Protein AF-A0A349BWW3-F1 (afdb_monomer_lite)

Secondary structure (DSSP, 8-state):
--PPP--SSSTTS-S-------TTTTTTTSPPP--SSSPPPPHHHHHHHT-TTGGGTT-HHHHHHHH--PPPP----HHHHHHHHHHHHHHHHTGGG------

Sequence (103 aa):
MSLIPERKRKERAMFNQSNQKSPYEDIIHLPHPTSQKHPRMERAARAAQFMPFRALTGYEDAVAETARLTDRRIELEEEEKEVLDRKLRYLEARIGEHPNIRI

Foldseek 3Di:
DDDDDDPPDPPPPPDDPPVPDDPCVVPPPDDDDADPVDGDDDPVVVVVVVVPPVVCVVVVVVVVVVVDPDDPDPDDDPVRVVVVVVVVVVCVVCVVVVPDDDD

Radius of gyration: 34.34 Å; chains: 1; bounding box: 65×46×83 Å

pLDDT: mean 74.66, std 15.8, range [35.81, 94.62]

Structure (mmCIF, N/CA/C/O backbone):
data_AF-A0A349BWW3-F1
#
_entry.id   AF-A0A349BWW3-F1
#
loop_
_atom_site.group_PDB
_atom_site.id
_atom_site.type_symbol
_atom_site.label_atom_id
_atom_site.label_alt_id
_atom_site.label_comp_id
_atom_site.label_asym_id
_atom_site.label_entity_id
_atom_site.label_seq_id
_atom_site.pdbx_PDB_ins_code
_atom_site.Cartn_x
_atom_site.Cartn_y
_atom_site.Cartn_z
_atom_site.occupancy
_atom_site.B_iso_or_equiv
_atom_site.auth_seq_id
_atom_site.auth_comp_id
_atom_site.auth_asym_id
_atom_site.auth_atom_id
_atom_site.pdbx_PDB_model_num
ATOM 1 N N . MET A 1 1 ? -36.375 25.876 -51.619 1.00 44.75 1 MET A N 1
ATOM 2 C CA . MET A 1 1 ? -35.167 25.022 -51.667 1.00 44.75 1 MET A CA 1
ATOM 3 C C . MET A 1 1 ? -34.006 25.794 -51.058 1.00 44.75 1 MET A C 1
ATOM 5 O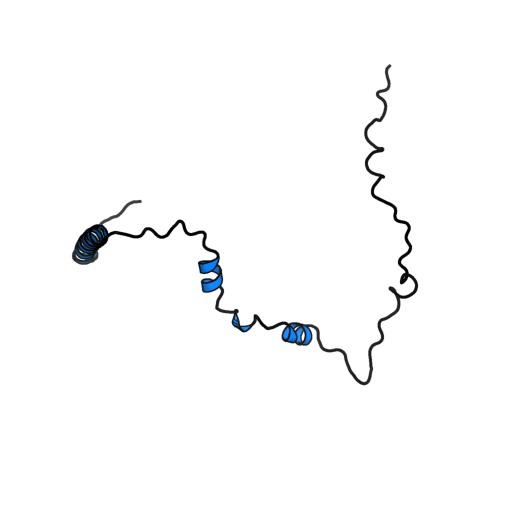 O . MET A 1 1 ? -33.405 26.608 -51.741 1.00 44.75 1 MET A O 1
ATOM 9 N N . SER A 1 2 ? -33.738 25.607 -49.767 1.00 35.81 2 SER A N 1
ATOM 10 C CA . SER A 1 2 ? -32.620 26.250 -49.066 1.00 35.81 2 SER A CA 1
ATOM 11 C C . SER A 1 2 ? -31.662 25.173 -48.564 1.00 35.81 2 SER A C 1
ATOM 13 O O . SER A 1 2 ? -31.994 24.421 -47.649 1.00 35.81 2 SER A O 1
ATOM 15 N N . LEU A 1 3 ? -30.493 25.091 -49.203 1.00 44.62 3 LEU A N 1
ATOM 16 C CA . LEU A 1 3 ? -29.355 24.285 -48.768 1.00 44.62 3 LEU A CA 1
ATOM 17 C C . LEU A 1 3 ? -28.875 24.780 -47.396 1.00 44.62 3 LEU A C 1
ATOM 19 O O . LEU A 1 3 ? -28.475 25.933 -47.249 1.00 44.62 3 LEU A O 1
ATOM 23 N N . ILE A 1 4 ? -28.886 23.900 -46.399 1.00 48.03 4 ILE A N 1
ATOM 24 C CA . ILE A 1 4 ? -28.194 24.114 -45.125 1.00 48.03 4 ILE A CA 1
ATOM 25 C C . ILE A 1 4 ? -26.686 23.916 -45.391 1.00 48.03 4 ILE A C 1
ATOM 27 O O . ILE A 1 4 ? -26.323 22.858 -45.906 1.00 48.03 4 ILE A O 1
ATOM 31 N N . PRO A 1 5 ? -25.784 24.871 -45.076 1.00 47.22 5 PRO A N 1
ATOM 32 C CA . PRO A 1 5 ? -24.357 24.699 -45.336 1.00 47.22 5 PRO A CA 1
ATOM 33 C C . PRO A 1 5 ? -23.699 23.796 -44.283 1.00 47.22 5 PRO A C 1
ATOM 35 O O . PRO A 1 5 ? -23.912 23.970 -43.081 1.00 47.22 5 PRO A O 1
ATOM 38 N N . GLU A 1 6 ? -22.844 22.878 -44.741 1.00 54.81 6 GLU A N 1
ATOM 39 C CA . GLU A 1 6 ? -22.018 21.959 -43.946 1.00 54.81 6 GLU A CA 1
ATOM 40 C C . GLU A 1 6 ? -21.060 22.671 -42.968 1.00 54.81 6 GLU A C 1
ATOM 42 O O . GLU A 1 6 ? -19.854 22.788 -43.194 1.00 54.81 6 GLU A O 1
ATOM 47 N N . ARG A 1 7 ? -21.568 23.146 -41.830 1.00 54.78 7 ARG A N 1
ATOM 48 C CA . ARG A 1 7 ? -20.747 23.816 -40.807 1.00 54.78 7 ARG A CA 1
ATOM 49 C C . ARG A 1 7 ? -20.089 22.890 -39.778 1.00 54.78 7 ARG A C 1
ATOM 51 O O . ARG A 1 7 ? -19.540 23.395 -38.811 1.00 54.78 7 ARG A O 1
ATOM 58 N N . LYS A 1 8 ? -20.086 21.562 -39.941 1.00 51.09 8 LYS A N 1
ATOM 59 C CA . LYS A 1 8 ? -19.527 20.659 -38.905 1.00 51.09 8 LYS A CA 1
ATOM 60 C C . LYS A 1 8 ? -18.675 19.503 -39.426 1.00 51.09 8 LYS A C 1
ATOM 62 O O . LYS A 1 8 ? -18.818 18.370 -38.978 1.00 51.09 8 LYS A O 1
ATOM 67 N N . ARG A 1 9 ? -17.741 19.775 -40.341 1.00 45.81 9 ARG A N 1
ATOM 68 C CA . ARG A 1 9 ? -16.694 18.787 -40.678 1.00 45.81 9 ARG A CA 1
ATOM 69 C C . ARG A 1 9 ? -15.263 19.316 -40.734 1.00 45.81 9 ARG A C 1
ATOM 71 O O . ARG A 1 9 ? -14.344 18.514 -40.841 1.00 45.81 9 ARG A O 1
ATOM 78 N N . LYS A 1 10 ? -15.051 20.631 -40.600 1.00 45.97 10 LYS A N 1
ATOM 79 C CA . LYS A 1 10 ? -13.710 21.239 -40.686 1.00 45.97 10 LYS A CA 1
ATOM 80 C C . LYS A 1 10 ? -12.955 21.388 -39.356 1.00 45.97 10 LYS A C 1
ATOM 82 O O . LYS A 1 10 ? -11.795 21.766 -39.389 1.00 45.97 10 LYS A O 1
ATOM 87 N N . GLU A 1 11 ? -13.536 21.037 -38.209 1.00 46.62 11 GLU A N 1
ATOM 88 C CA . GLU A 1 11 ? -12.883 21.265 -36.901 1.00 46.62 11 GLU A CA 1
ATOM 89 C C . GLU A 1 11 ? -12.055 20.088 -36.353 1.00 46.62 11 GLU A C 1
ATOM 91 O O . GLU A 1 11 ? -11.422 20.224 -35.314 1.00 46.62 11 GLU A O 1
ATOM 96 N N . ARG A 1 12 ? -11.981 18.940 -37.042 1.00 47.75 12 ARG A N 1
ATOM 97 C CA . ARG A 1 12 ? -11.177 17.785 -36.577 1.00 47.75 12 ARG A CA 1
ATOM 98 C C . ARG A 1 12 ? -9.803 17.626 -37.238 1.00 47.75 12 ARG A C 1
ATOM 100 O O . ARG A 1 12 ? -9.120 16.650 -36.960 1.00 47.75 12 ARG A O 1
ATOM 107 N N . ALA A 1 13 ? -9.382 18.573 -38.074 1.00 48.97 13 ALA A N 1
ATOM 108 C CA . ALA A 1 13 ? -8.107 18.508 -38.800 1.00 48.97 13 ALA A CA 1
ATOM 109 C C . ALA A 1 13 ? -7.110 19.602 -38.377 1.00 48.97 13 ALA A C 1
ATOM 111 O O . ALA A 1 13 ? -6.341 20.094 -39.193 1.00 48.97 13 ALA A O 1
ATOM 112 N N . MET A 1 14 ? -7.133 20.001 -37.106 1.00 45.62 14 MET A N 1
ATOM 113 C CA . MET A 1 14 ? -6.186 20.960 -36.524 1.00 45.62 14 MET A CA 1
ATOM 114 C C . MET A 1 14 ? -5.628 20.396 -35.209 1.00 45.62 14 MET A C 1
ATOM 116 O O . MET A 1 14 ? -5.741 21.012 -34.157 1.00 45.62 14 MET A O 1
ATOM 120 N N . PHE A 1 15 ? -5.063 19.187 -35.245 1.00 48.09 15 PHE A N 1
ATOM 121 C CA . PHE A 1 15 ? -4.178 18.716 -34.178 1.00 48.09 15 PHE A CA 1
ATOM 122 C C . PHE A 1 15 ? -2.769 18.614 -34.760 1.00 48.09 15 PHE A C 1
ATOM 124 O O . PHE A 1 15 ? -2.419 17.631 -35.403 1.00 48.09 15 PHE A O 1
ATOM 131 N N . ASN A 1 16 ? -2.046 19.728 -34.630 1.00 50.12 16 ASN A N 1
ATOM 132 C CA . ASN A 1 16 ? -0.606 19.915 -34.789 1.00 50.12 16 ASN A CA 1
ATOM 133 C C . ASN A 1 16 ? 0.132 18.883 -35.653 1.00 50.12 16 ASN A C 1
ATOM 135 O O . ASN A 1 16 ? 0.693 17.908 -35.159 1.00 50.12 16 ASN A O 1
ATOM 139 N N . GLN A 1 17 ? 0.254 19.189 -36.944 1.00 55.03 17 GLN A N 1
ATOM 140 C CA . GLN A 1 17 ? 1.379 18.703 -37.736 1.00 55.03 17 GLN A CA 1
ATOM 141 C C . GLN A 1 17 ? 2.638 19.461 -37.308 1.00 55.03 17 GLN A C 1
ATOM 143 O O . GLN A 1 17 ? 3.070 20.406 -37.965 1.00 55.03 17 GLN A O 1
ATOM 148 N N . SER A 1 18 ? 3.276 19.026 -36.222 1.00 57.56 18 SER A N 1
ATOM 149 C CA . SER A 1 18 ? 4.728 19.142 -36.172 1.00 57.56 18 SER A CA 1
ATOM 150 C C . SER A 1 18 ? 5.264 18.100 -37.149 1.00 57.56 18 SER A C 1
ATOM 152 O O . SER A 1 18 ? 5.530 16.961 -36.775 1.00 57.56 18 SER A O 1
ATOM 154 N N . ASN A 1 19 ? 5.411 18.487 -38.417 1.00 61.00 19 ASN A N 1
ATOM 155 C CA . ASN A 1 19 ? 6.197 17.746 -39.405 1.00 61.00 19 ASN A CA 1
ATOM 156 C C . ASN A 1 19 ? 7.702 17.851 -39.066 1.00 61.00 19 ASN A C 1
ATOM 158 O O . ASN A 1 19 ? 8.538 18.158 -39.910 1.00 61.00 19 ASN A O 1
ATOM 162 N N . GLN A 1 20 ? 8.038 17.697 -37.784 1.00 67.69 20 GLN A N 1
ATOM 163 C CA . GLN A 1 20 ? 9.396 17.555 -37.307 1.00 67.69 20 GLN A CA 1
ATOM 164 C C . GLN A 1 20 ? 9.716 16.080 -37.440 1.00 67.69 20 GLN A C 1
ATOM 166 O O . GLN A 1 20 ? 9.366 15.264 -36.589 1.00 67.69 20 GLN A O 1
ATOM 171 N N . LYS A 1 21 ?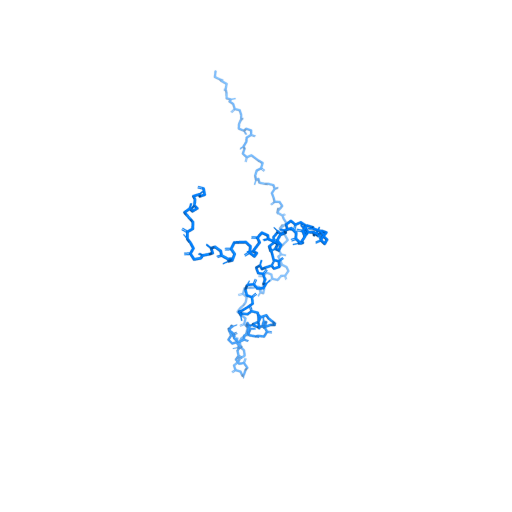 10.335 15.758 -38.574 1.00 74.62 21 LYS A N 1
ATOM 172 C CA . LYS A 1 21 ? 10.975 14.472 -38.797 1.00 74.62 21 LYS A CA 1
ATOM 173 C C . LYS A 1 21 ? 11.853 14.180 -37.584 1.00 74.62 21 LYS A C 1
ATOM 175 O O . LYS A 1 21 ? 12.650 15.037 -37.189 1.00 74.62 21 LYS A O 1
ATOM 180 N N . SER A 1 22 ? 11.649 13.028 -36.952 1.00 82.12 22 SER A N 1
ATOM 181 C CA . SER A 1 22 ? 12.439 12.671 -35.777 1.00 82.12 22 SER A CA 1
ATOM 182 C C . SER A 1 22 ? 13.912 12.656 -36.195 1.00 82.12 22 SER A C 1
ATOM 184 O O . SER A 1 22 ? 14.222 12.073 -37.237 1.00 82.12 22 SER A O 1
ATOM 186 N N . PRO A 1 23 ? 14.841 13.251 -35.427 1.00 89.19 23 PRO A N 1
ATOM 187 C CA . PRO A 1 23 ? 16.265 13.256 -35.776 1.00 89.19 23 PRO A CA 1
ATOM 188 C C . PRO A 1 23 ? 16.889 11.850 -35.834 1.00 89.19 23 PRO A C 1
ATOM 190 O O . PRO A 1 23 ? 18.060 11.725 -36.164 1.00 89.19 23 PRO A O 1
ATOM 193 N N . TYR A 1 24 ? 16.118 10.808 -35.513 1.00 89.81 24 TYR A N 1
ATOM 194 C CA . TYR A 1 24 ? 16.536 9.410 -35.499 1.00 89.81 24 TYR A CA 1
ATOM 195 C C . TYR A 1 24 ? 15.813 8.543 -36.543 1.00 89.81 24 TYR A C 1
ATOM 197 O O . TYR A 1 24 ? 15.903 7.318 -36.482 1.00 89.81 24 TYR A O 1
ATOM 205 N N . GLU A 1 25 ? 15.033 9.130 -37.456 1.00 89.31 25 GLU A N 1
ATOM 206 C CA . GLU A 1 25 ? 14.164 8.382 -38.383 1.00 89.31 25 GLU A CA 1
ATOM 207 C C . GLU A 1 25 ? 14.924 7.418 -39.312 1.00 89.31 25 GLU A C 1
ATOM 209 O O . GLU A 1 25 ? 14.390 6.400 -39.747 1.00 89.31 25 GLU A O 1
ATOM 214 N N . ASP A 1 26 ? 16.196 7.706 -39.560 1.00 89.19 26 ASP A N 1
ATOM 215 C CA . ASP A 1 26 ? 17.148 6.878 -40.296 1.00 89.19 26 ASP A CA 1
ATOM 216 C C . ASP A 1 26 ? 17.672 5.667 -39.501 1.00 89.19 26 ASP A C 1
ATOM 218 O O . ASP A 1 26 ? 18.101 4.682 -40.105 1.00 89.19 26 ASP A O 1
ATOM 222 N N . ILE A 1 27 ? 17.608 5.699 -38.164 1.00 89.12 27 ILE A N 1
ATOM 223 C CA . ILE A 1 27 ? 18.159 4.648 -37.293 1.00 89.12 27 ILE A CA 1
ATOM 224 C C . ILE A 1 27 ? 17.118 3.890 -36.460 1.00 89.12 27 ILE A C 1
ATOM 226 O O . ILE A 1 27 ? 17.400 2.773 -36.023 1.00 89.12 27 ILE A O 1
ATOM 230 N N . ILE A 1 28 ? 15.909 4.428 -36.250 1.00 90.75 28 ILE A N 1
ATOM 231 C CA . ILE A 1 28 ? 14.893 3.803 -35.375 1.00 90.75 28 ILE A CA 1
ATOM 232 C C . ILE A 1 28 ? 14.423 2.421 -35.857 1.00 90.75 28 ILE A C 1
ATOM 234 O O . ILE A 1 28 ? 13.946 1.618 -35.056 1.00 90.75 28 ILE A O 1
ATOM 238 N N . HIS A 1 29 ? 14.545 2.146 -37.156 1.00 89.94 29 HIS A N 1
ATOM 239 C CA . HIS A 1 29 ? 14.115 0.892 -37.778 1.00 89.94 29 HIS A CA 1
ATOM 240 C C . HIS A 1 29 ? 15.253 -0.123 -37.944 1.00 89.94 29 HIS A C 1
ATOM 242 O O . HIS A 1 29 ? 15.014 -1.239 -38.409 1.00 89.94 29 HIS A O 1
ATOM 248 N N . LEU A 1 30 ? 16.488 0.240 -37.581 1.00 91.31 30 LEU A N 1
ATOM 249 C CA . LEU A 1 30 ? 17.628 -0.656 -37.720 1.00 91.31 30 LEU A CA 1
ATOM 250 C C . LEU A 1 30 ? 17.529 -1.832 -36.734 1.00 91.31 30 LEU A C 1
ATOM 252 O O . LEU A 1 30 ? 17.105 -1.659 -35.584 1.00 91.31 30 LEU A O 1
ATOM 256 N N . PRO A 1 31 ? 17.941 -3.045 -37.151 1.00 90.06 31 PRO A N 1
ATOM 257 C CA . PRO A 1 31 ? 17.960 -4.195 -36.266 1.00 90.06 31 PRO A CA 1
ATOM 258 C C . PRO A 1 31 ? 18.904 -3.934 -35.094 1.00 90.06 31 PRO A C 1
ATOM 260 O O . PRO A 1 31 ? 20.052 -3.523 -35.253 1.00 90.06 31 PRO A O 1
ATOM 263 N N . HIS A 1 32 ? 18.413 -4.201 -33.890 1.00 85.00 32 HIS A N 1
ATOM 264 C CA . HIS A 1 32 ? 19.176 -3.969 -32.675 1.00 85.00 32 HIS A CA 1
ATOM 265 C C . HIS A 1 32 ? 20.273 -5.038 -32.526 1.00 85.00 32 HIS A C 1
ATOM 267 O O . HIS A 1 32 ? 19.928 -6.216 -32.378 1.00 85.00 32 HIS A O 1
ATOM 273 N N . PRO A 1 33 ? 21.567 -4.681 -32.477 1.00 85.94 33 PRO A N 1
ATOM 274 C CA . PRO A 1 33 ? 22.653 -5.656 -32.460 1.00 85.94 33 PRO A CA 1
ATOM 275 C C . PRO A 1 33 ? 22.591 -6.555 -31.218 1.00 85.94 33 PRO A C 1
ATOM 277 O O . PRO A 1 33 ? 22.444 -6.095 -30.079 1.00 85.94 33 PRO A O 1
ATOM 280 N N . THR A 1 34 ? 22.684 -7.866 -31.429 1.00 84.94 34 THR A N 1
ATOM 281 C CA . THR A 1 34 ? 22.771 -8.877 -30.368 1.00 84.94 34 THR A CA 1
ATOM 282 C C . THR A 1 34 ? 24.194 -9.409 -30.301 1.00 84.94 34 THR A C 1
ATOM 284 O O . THR A 1 34 ? 24.704 -9.942 -31.283 1.00 84.94 34 THR A O 1
ATOM 287 N N . SER A 1 35 ? 24.840 -9.275 -29.143 1.00 89.88 35 SER A N 1
ATOM 288 C CA . SER A 1 35 ? 26.169 -9.849 -28.933 1.00 89.88 35 SER A CA 1
ATOM 289 C C . SER A 1 35 ? 26.092 -11.375 -28.933 1.00 89.88 35 SER A C 1
ATOM 291 O O . SER A 1 35 ? 25.273 -11.952 -28.222 1.00 89.88 35 SER A O 1
ATOM 293 N N . GLN A 1 36 ? 26.969 -12.023 -29.703 1.00 85.06 36 GLN A N 1
ATOM 294 C CA . GLN A 1 36 ? 27.112 -13.484 -29.697 1.00 85.06 36 GLN A CA 1
ATOM 295 C C . GLN A 1 36 ? 27.856 -13.978 -28.446 1.00 85.06 36 GLN A C 1
ATOM 297 O O . GLN A 1 36 ? 27.607 -15.075 -27.962 1.00 85.06 36 GLN A O 1
ATOM 302 N N . LYS A 1 37 ? 28.756 -13.148 -27.900 1.00 93.88 37 LYS A N 1
ATOM 303 C CA . LYS A 1 37 ? 29.567 -13.465 -26.713 1.00 93.88 37 LYS A CA 1
ATOM 304 C C . LYS A 1 37 ? 28.814 -13.220 -25.403 1.00 93.88 37 LYS A C 1
ATOM 306 O O . LYS A 1 37 ? 29.037 -13.918 -24.421 1.00 93.88 37 LYS A O 1
ATOM 311 N N . HIS A 1 38 ? 27.944 -12.213 -25.387 1.00 88.62 38 HIS A N 1
ATOM 312 C CA . HIS A 1 38 ? 27.166 -11.812 -24.217 1.00 88.62 38 HIS A CA 1
ATOM 313 C C . HIS A 1 38 ? 25.676 -11.881 -24.565 1.00 88.62 38 HIS A C 1
ATOM 315 O O . HIS A 1 38 ? 25.102 -10.865 -24.976 1.00 88.62 38 HIS A O 1
ATOM 321 N N . PRO A 1 39 ? 25.055 -13.071 -24.459 1.00 87.81 39 PRO A N 1
ATOM 322 C CA . PRO A 1 39 ? 23.640 -13.235 -24.755 1.00 87.81 39 PRO A CA 1
ATOM 323 C C . PRO A 1 39 ? 22.801 -12.309 -23.873 1.00 87.81 39 PRO A C 1
ATOM 325 O O . PRO A 1 39 ? 23.136 -12.022 -22.721 1.00 87.81 39 PRO A O 1
ATOM 328 N N . ARG A 1 40 ? 21.700 -11.805 -24.434 1.00 88.44 40 ARG A N 1
ATOM 329 C CA . ARG A 1 40 ? 20.805 -10.914 -23.696 1.00 88.44 40 ARG A CA 1
ATOM 330 C C . ARG A 1 40 ? 20.139 -11.683 -22.562 1.00 88.44 40 ARG A C 1
ATOM 332 O O . ARG A 1 40 ? 19.703 -12.812 -22.738 1.00 88.44 40 ARG A O 1
ATOM 339 N N . MET A 1 41 ? 20.003 -11.022 -21.421 1.00 87.50 41 MET A N 1
ATOM 340 C CA . MET A 1 41 ? 19.264 -11.567 -20.292 1.00 87.50 41 MET A CA 1
ATOM 341 C C . MET A 1 41 ? 17.779 -11.740 -20.643 1.00 87.50 41 MET A C 1
ATOM 343 O O . MET A 1 41 ? 17.155 -10.813 -21.187 1.00 87.50 41 MET A O 1
ATOM 347 N N . GLU A 1 42 ? 17.230 -12.902 -20.282 1.00 89.19 42 GLU A N 1
ATOM 348 C CA . GLU A 1 42 ? 15.809 -13.232 -20.392 1.00 89.19 42 GLU A CA 1
ATOM 349 C C . GLU A 1 42 ? 14.922 -12.178 -19.722 1.00 89.19 42 GLU A C 1
ATOM 351 O O . GLU A 1 42 ? 15.288 -11.580 -18.705 1.00 89.19 42 GLU A O 1
ATOM 356 N N . ARG A 1 43 ? 13.726 -11.946 -20.278 1.00 85.00 43 ARG A N 1
ATOM 357 C CA . ARG A 1 43 ? 12.820 -10.890 -19.782 1.00 85.00 43 ARG A CA 1
ATOM 358 C C . ARG A 1 43 ? 12.459 -11.083 -18.307 1.00 85.00 43 ARG A C 1
ATOM 360 O O . ARG A 1 43 ? 12.447 -10.109 -17.563 1.00 85.00 43 ARG A O 1
ATOM 367 N N . ALA A 1 44 ? 12.228 -12.327 -17.883 1.00 82.62 44 ALA A N 1
ATOM 368 C CA . ALA A 1 44 ? 11.904 -12.661 -16.495 1.00 82.62 44 ALA A CA 1
ATOM 369 C C . ALA A 1 44 ? 13.065 -12.357 -15.532 1.00 82.62 44 ALA A C 1
ATOM 371 O O . ALA A 1 44 ? 12.857 -11.749 -14.486 1.00 82.62 44 ALA A O 1
ATOM 372 N N . ALA A 1 45 ? 14.299 -12.700 -15.912 1.00 82.56 45 ALA A N 1
ATOM 373 C CA . ALA A 1 45 ? 15.491 -12.378 -15.127 1.00 82.56 45 ALA A CA 1
ATOM 374 C C . ALA A 1 45 ? 15.749 -10.861 -15.062 1.00 82.56 45 ALA A C 1
ATOM 376 O O . ALA A 1 45 ? 16.214 -10.350 -14.047 1.00 82.56 45 ALA A O 1
ATOM 377 N N . ARG A 1 46 ? 15.373 -10.119 -16.112 1.00 85.56 46 ARG A N 1
ATOM 378 C CA . ARG A 1 46 ? 15.410 -8.651 -16.118 1.00 85.56 46 ARG A CA 1
ATOM 379 C C . ARG A 1 46 ? 14.378 -8.048 -15.162 1.00 85.56 46 ARG A C 1
ATOM 381 O O . ARG A 1 46 ? 14.716 -7.148 -14.406 1.00 85.56 46 ARG A O 1
ATOM 388 N N . ALA A 1 47 ? 13.151 -8.573 -15.148 1.00 82.75 47 ALA A N 1
ATOM 389 C CA . ALA A 1 47 ? 12.115 -8.177 -14.189 1.00 82.75 47 ALA A CA 1
ATOM 390 C C . ALA A 1 47 ? 12.523 -8.493 -12.740 1.00 82.75 47 ALA A C 1
ATOM 392 O O . ALA A 1 47 ? 12.194 -7.733 -11.833 1.00 82.75 47 ALA A O 1
ATOM 393 N N . ALA A 1 48 ? 13.301 -9.563 -12.535 1.00 79.00 48 ALA A N 1
ATOM 394 C CA . ALA A 1 48 ? 13.810 -9.943 -11.224 1.00 79.00 48 ALA A CA 1
ATOM 395 C C . ALA A 1 48 ? 14.703 -8.864 -10.577 1.00 79.00 48 ALA A C 1
ATOM 397 O O . ALA A 1 48 ? 14.734 -8.733 -9.360 1.00 79.00 48 ALA A O 1
ATOM 398 N N . GLN A 1 49 ? 15.397 -8.045 -11.372 1.00 82.31 49 GLN A N 1
ATOM 399 C CA . GLN A 1 49 ? 16.193 -6.916 -10.863 1.00 82.31 49 GLN A CA 1
ATOM 400 C C . GLN A 1 49 ? 15.310 -5.806 -10.273 1.00 82.31 49 GLN A C 1
ATOM 402 O O . GLN A 1 49 ? 15.722 -5.095 -9.362 1.00 82.31 49 GLN A O 1
ATOM 407 N N . PHE A 1 50 ? 14.071 -5.706 -10.760 1.00 73.81 50 PHE A N 1
ATOM 408 C CA . PHE A 1 50 ? 13.026 -4.803 -10.279 1.00 73.81 50 PHE A CA 1
ATOM 409 C C . PHE A 1 50 ? 12.053 -5.515 -9.320 1.00 73.81 50 PHE A C 1
ATOM 411 O O . PHE A 1 50 ? 10.902 -5.111 -9.171 1.00 73.81 50 PHE A O 1
ATOM 418 N N . MET A 1 51 ? 12.541 -6.531 -8.595 1.00 66.75 51 MET A N 1
ATOM 419 C CA . MET A 1 51 ? 11.857 -7.176 -7.466 1.00 66.75 51 MET A CA 1
ATOM 420 C C . MET A 1 51 ? 11.953 -6.497 -6.081 1.00 66.75 51 MET A C 1
ATOM 422 O O . MET A 1 51 ? 11.675 -7.209 -5.113 1.00 66.75 51 MET A O 1
ATOM 426 N N . PRO A 1 52 ? 12.272 -5.194 -5.874 1.00 70.62 52 PRO A N 1
ATOM 427 C CA . PRO A 1 52 ? 12.257 -4.606 -4.527 1.00 70.62 52 PRO A CA 1
ATOM 428 C C . PRO A 1 52 ? 10.949 -4.833 -3.749 1.00 70.62 52 PRO A C 1
ATOM 430 O O . PRO A 1 52 ? 10.933 -4.715 -2.531 1.00 70.62 52 PRO A O 1
ATOM 433 N N . PHE A 1 53 ? 9.867 -5.209 -4.437 1.00 58.75 53 PHE A N 1
ATOM 434 C CA . PHE A 1 53 ? 8.542 -5.449 -3.872 1.00 58.75 53 PHE A CA 1
ATOM 435 C C . PHE A 1 53 ? 8.106 -6.921 -3.887 1.00 58.75 53 PHE A C 1
ATOM 437 O O . PHE A 1 53 ? 6.968 -7.211 -3.537 1.00 58.75 53 PHE A O 1
ATOM 444 N N . ARG A 1 54 ? 8.976 -7.881 -4.252 1.00 62.88 54 ARG A N 1
ATOM 445 C CA . ARG A 1 54 ? 8.611 -9.312 -4.178 1.00 62.88 54 ARG A CA 1
ATOM 446 C C . ARG A 1 54 ? 8.317 -9.739 -2.739 1.00 62.88 54 ARG A C 1
ATOM 448 O O . ARG A 1 54 ? 7.480 -10.596 -2.530 1.00 62.88 54 ARG A O 1
ATOM 455 N N . ALA A 1 55 ? 8.957 -9.119 -1.751 1.00 58.59 55 ALA A N 1
ATOM 456 C CA . ALA A 1 55 ? 8.672 -9.374 -0.340 1.00 58.59 55 ALA A CA 1
ATOM 457 C C . ALA A 1 55 ? 7.245 -8.972 0.087 1.00 58.59 55 ALA A C 1
ATOM 459 O O . ALA A 1 55 ? 6.809 -9.394 1.150 1.00 58.59 55 ALA A O 1
ATOM 460 N N . LEU A 1 56 ? 6.521 -8.185 -0.722 1.00 60.12 56 LEU A N 1
ATOM 461 C CA . LEU A 1 56 ? 5.132 -7.797 -0.460 1.00 60.12 56 LEU A CA 1
ATOM 462 C C . LEU A 1 56 ? 4.105 -8.822 -0.964 1.00 60.12 56 LEU A C 1
ATOM 464 O O . LEU A 1 56 ? 2.924 -8.653 -0.679 1.00 60.12 56 LEU A O 1
ATOM 468 N N . THR A 1 57 ? 4.510 -9.877 -1.683 1.00 62.66 57 THR A N 1
ATOM 469 C CA . THR A 1 57 ? 3.587 -10.990 -1.961 1.00 62.66 57 THR A CA 1
ATOM 470 C C . THR A 1 57 ? 3.276 -11.699 -0.643 1.00 62.66 57 THR A C 1
ATOM 472 O O . THR A 1 57 ? 4.197 -12.244 -0.030 1.00 62.66 57 THR A O 1
ATOM 475 N N . GLY A 1 58 ? 2.021 -11.669 -0.197 1.00 65.50 58 GLY A N 1
ATOM 476 C CA . GLY A 1 58 ? 1.578 -12.085 1.142 1.00 65.50 58 GLY A CA 1
ATOM 477 C C . GLY A 1 58 ? 1.240 -10.929 2.099 1.00 65.50 58 GLY A C 1
ATOM 478 O O . GLY A 1 58 ? 0.762 -11.183 3.201 1.00 65.50 58 GLY A O 1
ATOM 479 N N . TYR A 1 59 ? 1.485 -9.671 1.707 1.00 68.38 59 TYR A N 1
ATOM 480 C CA . TYR A 1 59 ? 1.107 -8.466 2.466 1.00 68.38 59 TYR A CA 1
ATOM 481 C C . TYR A 1 59 ? -0.099 -7.738 1.853 1.00 68.38 59 TYR A C 1
ATOM 483 O O . TYR A 1 59 ? -0.352 -6.576 2.177 1.00 68.38 59 TYR A O 1
ATOM 491 N N . GLU A 1 60 ? -0.852 -8.401 0.972 1.00 74.56 60 GLU A N 1
ATOM 492 C CA . GLU A 1 60 ? -2.029 -7.833 0.311 1.00 74.56 60 GLU A CA 1
ATOM 493 C C . GLU A 1 60 ? -3.055 -7.336 1.338 1.00 74.56 60 GLU A C 1
ATOM 495 O O . GLU A 1 60 ? -3.613 -6.256 1.159 1.00 74.56 60 GLU A O 1
ATOM 500 N N . ASP A 1 61 ? -3.209 -8.052 2.454 1.00 68.31 61 ASP A N 1
ATOM 501 C CA . ASP A 1 61 ? -4.097 -7.674 3.557 1.00 68.31 61 ASP A CA 1
ATOM 502 C C . ASP A 1 61 ? -3.632 -6.396 4.273 1.00 68.31 61 ASP A C 1
ATOM 504 O O . ASP A 1 61 ? -4.440 -5.526 4.588 1.00 68.31 61 ASP A O 1
ATOM 508 N N . ALA A 1 62 ? -2.323 -6.229 4.487 1.00 74.88 62 ALA A N 1
ATOM 509 C CA . ALA A 1 62 ? -1.772 -5.022 5.108 1.00 74.88 62 ALA A CA 1
ATOM 510 C C . ALA A 1 62 ? -1.912 -3.802 4.185 1.00 74.88 62 ALA A C 1
ATOM 512 O O . ALA A 1 62 ? -2.255 -2.707 4.633 1.00 74.88 62 ALA A O 1
ATOM 513 N N . VAL A 1 63 ? -1.693 -3.996 2.881 1.00 76.69 63 VAL A N 1
ATOM 514 C CA . VAL A 1 63 ? -1.918 -2.957 1.868 1.00 76.69 63 VAL A CA 1
ATOM 515 C C . VAL A 1 63 ? -3.405 -2.595 1.800 1.00 76.69 63 VAL A C 1
ATOM 517 O O . VAL A 1 63 ? -3.737 -1.409 1.801 1.00 76.69 63 VAL A O 1
ATOM 520 N N . ALA A 1 64 ? -4.299 -3.586 1.818 1.00 77.06 64 ALA A N 1
ATOM 521 C CA . ALA A 1 64 ? -5.744 -3.373 1.838 1.00 77.06 64 ALA A CA 1
ATOM 522 C C . ALA A 1 64 ? -6.207 -2.626 3.100 1.00 77.06 64 ALA A C 1
ATOM 524 O O . ALA A 1 64 ? -7.012 -1.702 2.984 1.00 77.06 64 ALA A O 1
ATOM 525 N N . GLU A 1 65 ? -5.659 -2.947 4.279 1.00 74.00 65 GLU A N 1
ATOM 526 C CA . GLU A 1 65 ? -5.991 -2.243 5.525 1.00 74.00 65 GLU A CA 1
ATOM 527 C C . GLU A 1 65 ? -5.526 -0.783 5.488 1.00 74.00 65 GLU A C 1
ATOM 529 O O . GLU A 1 65 ? -6.283 0.111 5.857 1.00 74.00 65 GLU A O 1
ATOM 534 N N . THR A 1 66 ? -4.326 -0.497 4.964 1.00 73.19 66 THR A N 1
ATOM 535 C CA . THR A 1 66 ? -3.872 0.902 4.801 1.00 73.19 66 THR A CA 1
ATOM 536 C C . THR A 1 66 ? -4.680 1.683 3.764 1.00 73.19 66 THR A C 1
ATOM 538 O O . THR A 1 66 ? -4.798 2.903 3.866 1.00 73.19 66 THR A O 1
ATOM 541 N N . ALA A 1 67 ? -5.256 0.993 2.778 1.00 77.81 67 ALA A N 1
ATOM 542 C CA . ALA A 1 67 ? -6.133 1.587 1.776 1.00 77.81 67 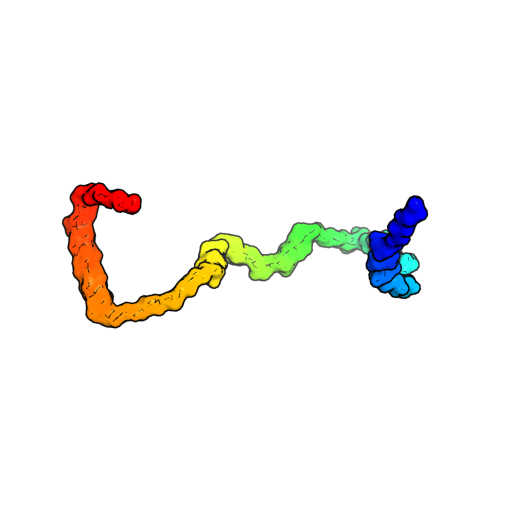ALA A CA 1
ATOM 543 C C . ALA A 1 67 ? -7.581 1.759 2.270 1.00 77.81 67 ALA A C 1
ATOM 545 O O . ALA A 1 67 ? -8.384 2.410 1.594 1.00 77.81 67 ALA A O 1
ATOM 546 N N . ARG A 1 68 ? -7.939 1.191 3.431 1.00 77.81 68 ARG A N 1
ATOM 547 C CA . ARG A 1 68 ? -9.285 1.294 3.994 1.00 77.81 68 ARG A CA 1
ATOM 548 C C . ARG A 1 68 ? -9.554 2.740 4.401 1.00 77.81 68 ARG A C 1
ATOM 550 O O . ARG A 1 68 ? -8.950 3.264 5.335 1.00 77.81 68 ARG A O 1
ATOM 557 N N . LEU A 1 69 ? -10.509 3.374 3.718 1.00 67.50 69 LEU A N 1
ATOM 558 C CA . LEU A 1 69 ? -11.080 4.657 4.128 1.00 67.50 69 LEU A CA 1
ATOM 559 C C . LEU A 1 69 ? -11.858 4.440 5.425 1.00 67.50 69 LEU A C 1
ATOM 561 O O . LEU A 1 69 ? -13.044 4.123 5.424 1.00 67.50 69 LEU A O 1
ATOM 565 N N . THR A 1 70 ? -11.145 4.527 6.536 1.00 67.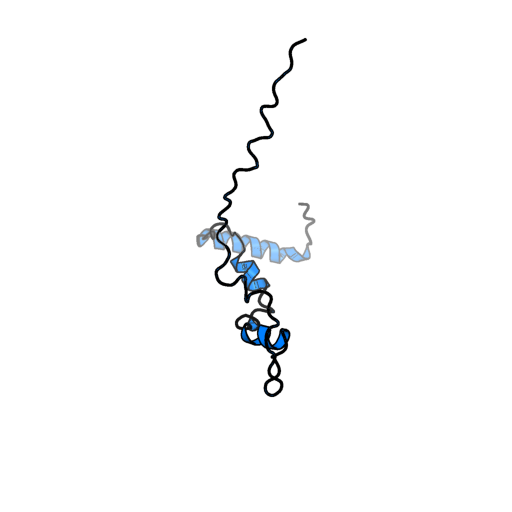00 70 THR A N 1
ATOM 566 C CA . THR A 1 70 ? -11.729 4.528 7.865 1.00 67.00 70 THR A CA 1
ATOM 567 C C . THR A 1 70 ? -12.138 5.943 8.217 1.00 67.00 70 THR A C 1
ATOM 569 O O . THR A 1 70 ? -11.352 6.883 8.085 1.00 67.00 70 THR A O 1
ATOM 572 N N . ASP A 1 71 ? -13.376 6.095 8.679 1.00 66.31 71 ASP A N 1
ATOM 573 C CA . ASP A 1 71 ? -13.770 7.292 9.409 1.00 66.31 71 ASP A CA 1
ATOM 574 C C . ASP A 1 71 ? -12.854 7.480 10.628 1.00 66.31 71 ASP A C 1
ATOM 576 O O . ASP A 1 71 ? -12.163 6.555 11.072 1.00 66.31 71 ASP A O 1
ATOM 580 N N . ARG A 1 72 ? -12.823 8.701 11.170 1.00 70.94 72 ARG A N 1
ATOM 581 C CA . ARG A 1 72 ? -11.989 9.029 12.334 1.00 70.94 72 ARG A CA 1
ATOM 582 C C . ARG A 1 72 ? -12.195 7.997 13.441 1.00 70.94 72 ARG A C 1
ATOM 584 O O . ARG A 1 72 ? -13.329 7.655 13.771 1.00 70.94 72 ARG A O 1
ATOM 591 N N . ARG A 1 73 ? -11.089 7.548 14.038 1.00 71.12 73 ARG A N 1
ATOM 592 C CA . ARG A 1 73 ? -11.119 6.681 15.216 1.00 71.12 73 ARG A CA 1
ATOM 593 C C . ARG A 1 73 ? -11.980 7.345 16.293 1.00 71.12 73 ARG A C 1
ATOM 595 O O . ARG A 1 73 ? -11.680 8.464 16.704 1.00 71.12 73 ARG A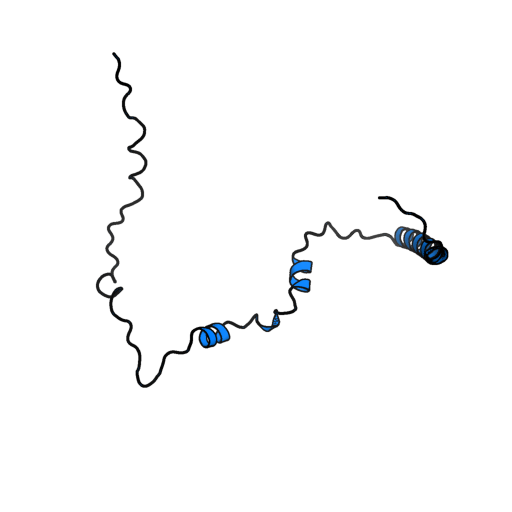 O 1
ATOM 602 N N . ILE A 1 74 ? -13.053 6.673 16.704 1.00 77.56 74 ILE A N 1
ATOM 603 C CA . ILE A 1 74 ? -13.891 7.119 17.818 1.00 77.56 74 ILE A CA 1
ATOM 604 C C . ILE A 1 74 ? -13.093 6.833 19.092 1.00 77.56 74 ILE A C 1
ATOM 606 O O . ILE A 1 74 ? -12.926 5.676 19.476 1.00 77.56 74 ILE A O 1
ATOM 610 N N . GLU A 1 75 ? -12.529 7.878 19.693 1.00 81.94 75 GLU A N 1
ATOM 611 C CA . GLU A 1 75 ? -11.946 7.803 21.032 1.00 81.94 75 GLU A CA 1
ATOM 612 C C . GLU A 1 75 ? -13.103 7.758 22.030 1.00 81.94 75 GLU A C 1
ATOM 614 O O . GLU A 1 75 ? -13.864 8.716 22.127 1.00 81.94 75 GLU A O 1
ATOM 619 N N . LEU A 1 76 ? -13.255 6.625 22.714 1.00 86.00 76 LEU A N 1
ATOM 620 C CA . LEU A 1 76 ? -14.230 6.474 23.787 1.00 86.00 76 LEU A CA 1
ATOM 621 C C . LEU A 1 76 ? -13.624 6.966 25.099 1.00 86.00 76 LEU A C 1
ATOM 623 O O . LEU A 1 76 ? -12.478 6.626 25.426 1.00 86.00 76 LEU A O 1
ATOM 627 N N . GLU A 1 77 ? -14.411 7.706 25.867 1.00 89.44 77 GLU A N 1
ATOM 628 C CA . GLU A 1 77 ? -14.082 8.024 27.251 1.00 89.44 77 GLU A CA 1
ATOM 629 C C . GLU A 1 77 ? -14.135 6.757 28.118 1.00 89.44 77 GLU A C 1
ATOM 631 O O . GLU A 1 77 ? -14.724 5.735 27.755 1.00 89.44 77 GLU A O 1
ATOM 636 N N . GLU A 1 78 ? -13.486 6.796 29.280 1.00 90.00 78 GLU A N 1
ATOM 637 C CA . GLU A 1 78 ? -13.352 5.606 30.125 1.00 90.00 78 GLU A CA 1
ATOM 638 C C . GLU A 1 78 ? -14.714 5.093 30.615 1.00 90.00 78 GLU A C 1
ATOM 640 O O . GLU A 1 78 ? -14.967 3.890 30.609 1.00 90.00 78 GLU A O 1
ATOM 645 N N . GLU A 1 79 ? -15.644 6.003 30.913 1.00 92.75 79 GLU A N 1
ATOM 646 C CA . GLU A 1 79 ? -17.021 5.653 31.272 1.00 92.75 79 GLU A CA 1
ATOM 647 C C . GLU A 1 79 ? -17.753 4.929 30.129 1.00 92.75 79 GLU A C 1
ATOM 649 O O . GLU A 1 79 ? -18.465 3.946 30.353 1.00 92.75 79 GLU A O 1
ATOM 654 N N . GLU A 1 80 ? -17.556 5.368 28.883 1.00 91.62 80 GLU A N 1
ATOM 655 C CA . GLU A 1 80 ? -18.178 4.753 27.706 1.00 91.62 80 GLU A CA 1
ATOM 656 C C . GLU A 1 80 ? -17.639 3.339 27.467 1.00 91.62 80 GLU A C 1
ATOM 658 O O . GLU A 1 80 ? -18.407 2.420 27.150 1.00 91.62 80 GLU A O 1
ATOM 663 N N . LYS A 1 81 ? -16.333 3.137 27.684 1.00 92.06 81 LYS A N 1
ATOM 664 C CA . LYS A 1 81 ? -15.716 1.805 27.650 1.00 92.06 81 LYS A CA 1
ATOM 665 C C . LYS A 1 81 ? -16.271 0.908 28.745 1.00 92.06 81 LYS A C 1
ATOM 667 O O . LYS A 1 81 ? -16.650 -0.220 28.449 1.00 92.06 81 LYS A O 1
ATOM 672 N N . GLU A 1 82 ? -16.403 1.396 29.979 1.00 93.62 82 GLU A N 1
ATOM 673 C CA . GLU A 1 82 ? -16.986 0.613 31.076 1.00 93.62 82 GLU A CA 1
ATOM 674 C C . GLU A 1 82 ? -18.437 0.197 30.800 1.00 93.62 82 GLU A C 1
ATOM 676 O O . GLU A 1 82 ? -18.887 -0.880 31.210 1.00 93.62 82 GLU A O 1
ATOM 681 N N . VAL A 1 83 ? -19.214 1.059 30.140 1.00 94.62 83 VAL A N 1
ATOM 682 C CA . VAL A 1 83 ? -20.578 0.725 29.713 1.00 94.62 83 VAL A CA 1
ATOM 683 C C . VAL A 1 83 ? -20.552 -0.373 28.653 1.00 94.62 83 VAL A C 1
ATOM 685 O O . VAL A 1 83 ? -21.359 -1.306 28.721 1.00 94.62 83 VAL A O 1
ATOM 688 N N . LEU A 1 84 ? -19.636 -0.287 27.687 1.00 94.12 84 LEU A N 1
ATOM 689 C CA . LEU A 1 84 ? -19.484 -1.299 26.647 1.00 94.12 84 LEU A CA 1
ATOM 690 C C . LEU A 1 84 ? -19.042 -2.646 27.232 1.00 94.12 84 LEU A C 1
ATOM 692 O O . LEU A 1 84 ? -19.660 -3.666 26.935 1.00 94.12 84 LEU A O 1
ATOM 696 N N . ASP A 1 85 ? -18.066 -2.641 28.137 1.00 94.62 85 ASP A N 1
ATOM 697 C CA . ASP A 1 85 ? -17.566 -3.829 28.835 1.00 94.62 85 ASP A CA 1
ATOM 698 C C . ASP A 1 85 ? -18.671 -4.539 29.618 1.00 94.62 85 ASP A C 1
ATOM 700 O O . ASP A 1 85 ? -18.817 -5.763 29.555 1.00 94.62 85 ASP A O 1
ATOM 704 N N . ARG A 1 86 ? -19.515 -3.774 30.322 1.00 94.44 86 ARG A N 1
ATOM 705 C CA . ARG A 1 86 ? -20.682 -4.326 31.024 1.00 94.44 86 ARG A CA 1
ATOM 706 C C . ARG A 1 86 ? -21.649 -5.018 30.064 1.00 94.44 86 ARG A C 1
ATOM 708 O O . ARG A 1 86 ? -22.138 -6.106 30.375 1.00 94.44 86 ARG A O 1
ATOM 715 N N . LYS A 1 87 ? -21.911 -4.416 28.899 1.00 93.06 87 LYS A N 1
ATOM 716 C CA . LYS A 1 87 ? -22.775 -5.008 27.864 1.00 93.06 87 LYS A CA 1
ATOM 717 C C . LYS A 1 87 ? -22.153 -6.264 27.257 1.00 93.06 87 LYS A C 1
ATOM 719 O O . LYS A 1 87 ? -22.864 -7.246 27.069 1.00 93.06 87 LYS A O 1
ATOM 724 N N . LEU A 1 88 ? -20.848 -6.260 26.994 1.00 92.69 88 LEU A N 1
ATOM 725 C CA . LEU A 1 88 ? -20.140 -7.420 26.452 1.00 92.69 88 LEU A CA 1
ATOM 726 C C . LEU A 1 88 ? -20.182 -8.601 27.423 1.00 92.69 88 LEU A C 1
ATOM 728 O O . LEU A 1 88 ? -20.613 -9.679 27.027 1.00 92.69 88 LEU A O 1
ATOM 732 N N . ARG A 1 89 ? -19.882 -8.386 28.710 1.00 91.38 89 ARG A N 1
ATOM 733 C CA . ARG A 1 89 ? -19.974 -9.440 29.741 1.00 91.38 89 ARG A CA 1
ATOM 734 C C . ARG A 1 89 ? -21.383 -10.012 29.875 1.00 91.38 89 ARG A C 1
ATOM 736 O O . ARG A 1 89 ? -21.560 -11.211 30.069 1.00 91.38 89 ARG A O 1
ATOM 743 N N . TYR A 1 90 ? -22.399 -9.157 29.764 1.00 90.12 90 TYR A N 1
ATOM 744 C CA . TYR A 1 90 ? -23.796 -9.588 29.758 1.00 90.12 90 TYR A CA 1
ATOM 745 C C . TYR A 1 90 ? -24.111 -10.506 28.566 1.00 90.12 90 TYR A C 1
ATOM 747 O O . TYR A 1 90 ? -24.832 -11.492 28.727 1.00 90.12 90 TYR A O 1
ATOM 755 N N . LEU A 1 91 ? -23.587 -10.182 27.380 1.00 88.25 91 LEU A N 1
ATOM 756 C CA . LEU A 1 91 ? -23.772 -10.983 26.169 1.00 88.25 91 LEU A CA 1
ATOM 757 C C . LEU A 1 91 ? -22.980 -12.292 26.228 1.00 88.25 91 LEU A C 1
ATOM 759 O O . LEU A 1 91 ? -23.531 -13.332 25.883 1.00 88.25 91 LEU A O 1
ATOM 763 N N . GLU A 1 92 ? -21.740 -12.270 26.722 1.00 87.81 92 GLU A N 1
ATOM 764 C CA . GLU A 1 92 ? -20.922 -13.472 26.935 1.00 87.81 92 GLU A CA 1
ATOM 765 C C . GLU A 1 92 ? -21.617 -14.472 27.860 1.00 87.81 92 GLU A C 1
ATOM 767 O O . GLU A 1 92 ? -21.702 -15.657 27.542 1.00 87.81 92 GLU A O 1
ATOM 772 N N . ALA A 1 93 ? -22.198 -13.991 28.963 1.00 87.06 93 ALA A N 1
ATOM 773 C CA . ALA A 1 93 ? -22.940 -14.832 29.900 1.00 87.06 93 ALA A CA 1
ATOM 774 C C . ALA A 1 93 ? -24.172 -15.511 29.270 1.00 87.06 93 ALA A C 1
ATOM 776 O O . ALA A 1 93 ? -24.632 -16.532 29.777 1.00 87.06 93 ALA A O 1
ATOM 777 N N . ARG A 1 94 ? -24.702 -14.960 28.171 1.00 84.56 94 ARG A N 1
ATOM 778 C CA . ARG A 1 94 ? -25.903 -15.439 27.464 1.00 84.56 94 ARG A CA 1
ATOM 779 C C . ARG A 1 94 ? -25.617 -16.001 26.076 1.00 84.56 94 ARG A C 1
ATOM 781 O O . ARG A 1 94 ? -26.545 -16.324 25.339 1.00 84.56 94 ARG A O 1
ATOM 788 N N . ILE A 1 95 ? -24.349 -16.142 25.698 1.00 81.06 95 ILE A N 1
ATOM 789 C CA . ILE A 1 95 ? -23.977 -16.498 24.325 1.00 81.06 95 ILE A CA 1
ATOM 790 C C . ILE A 1 95 ? -24.465 -17.905 23.941 1.00 81.06 95 ILE A C 1
ATOM 792 O O . ILE A 1 95 ? -24.804 -18.151 22.786 1.00 81.06 95 ILE A O 1
ATOM 796 N N . GLY A 1 96 ? -24.582 -18.800 24.930 1.00 77.19 96 GLY A N 1
ATOM 797 C CA . GLY A 1 96 ? -25.127 -20.150 24.768 1.00 77.19 96 GLY A CA 1
ATOM 798 C C . GLY A 1 96 ? -26.651 -20.214 24.624 1.00 77.19 96 GLY A C 1
ATOM 799 O O . GLY A 1 96 ? -27.170 -21.251 24.224 1.00 77.19 96 GLY A O 1
ATOM 800 N N . GLU A 1 97 ? -27.378 -19.127 24.906 1.00 82.38 97 GLU A N 1
ATOM 801 C CA . GLU A 1 97 ? -28.834 -19.059 24.710 1.00 82.38 97 GLU A CA 1
ATOM 802 C C . GLU A 1 97 ? -29.205 -18.908 23.222 1.00 82.38 97 GLU A C 1
ATOM 804 O O . GLU A 1 97 ? -30.375 -19.051 22.877 1.00 82.38 97 GLU A O 1
ATOM 809 N N . HIS A 1 98 ? -28.220 -18.640 22.345 1.00 69.19 98 HIS A N 1
ATOM 810 C CA . HIS A 1 98 ? -28.388 -18.418 20.902 1.00 69.19 98 HIS A CA 1
ATOM 811 C C . HIS A 1 98 ? -29.645 -17.591 20.572 1.00 69.19 98 HIS A C 1
ATOM 813 O O . HIS A 1 98 ? -30.556 -18.080 19.896 1.00 69.19 98 HIS A O 1
ATOM 819 N N . PRO A 1 99 ? -29.731 -16.337 21.057 1.00 69.88 99 PRO A N 1
ATOM 820 C CA . PRO A 1 99 ? -30.887 -15.499 20.780 1.00 69.88 99 PRO A CA 1
ATOM 821 C C . PRO A 1 99 ? -31.047 -15.321 19.266 1.00 69.88 99 PRO A C 1
ATOM 823 O O . PRO A 1 99 ? -30.081 -15.057 18.554 1.00 69.88 99 PRO A O 1
ATOM 826 N N . ASN A 1 100 ? -32.271 -15.485 18.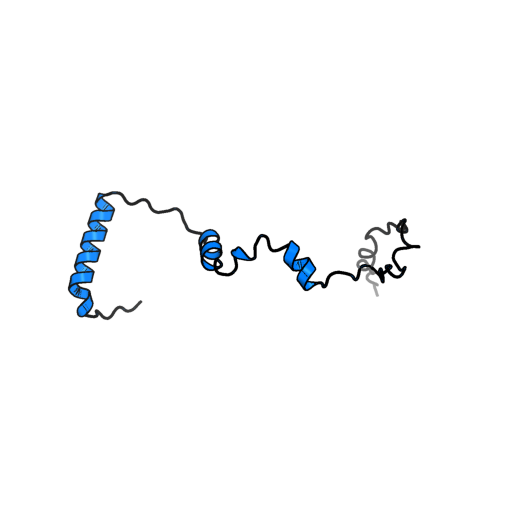764 1.00 69.06 100 ASN A N 1
ATOM 827 C CA . ASN A 1 100 ? -32.564 -15.336 17.343 1.00 69.06 100 ASN A CA 1
ATOM 828 C C . ASN A 1 100 ? -32.500 -13.848 16.976 1.00 69.06 100 ASN A C 1
ATOM 830 O O . ASN A 1 100 ? -33.405 -13.080 17.307 1.00 69.06 100 ASN A O 1
ATOM 834 N N . ILE A 1 101 ? -31.417 -13.438 16.318 1.00 74.12 101 ILE A N 1
ATOM 835 C CA . ILE A 1 101 ? -31.214 -12.058 15.876 1.00 74.12 101 ILE A CA 1
ATOM 836 C C . ILE A 1 101 ? -31.616 -11.981 14.406 1.00 74.12 101 ILE A C 1
ATOM 838 O O . ILE A 1 101 ? -31.064 -12.690 13.564 1.00 74.12 101 ILE A O 1
ATOM 842 N N . ARG A 1 102 ? -32.589 -11.126 14.090 1.00 51.50 102 ARG A N 1
ATOM 843 C CA . ARG A 1 102 ? -32.951 -10.794 12.711 1.00 51.50 102 ARG A CA 1
ATOM 844 C C . ARG A 1 102 ? -32.478 -9.369 12.443 1.00 51.50 102 ARG A C 1
ATOM 846 O O . ARG A 1 102 ? -32.826 -8.474 13.209 1.00 51.50 102 ARG A O 1
ATOM 853 N N . ILE A 1 103 ? -31.643 -9.216 11.418 1.00 50.22 103 ILE A N 1
ATOM 854 C CA . ILE A 1 103 ? -31.149 -7.928 10.911 1.00 50.22 103 ILE A CA 1
ATOM 855 C C . ILE A 1 103 ? -32.240 -7.272 10.068 1.00 50.22 103 ILE A C 1
ATOM 857 O O . ILE A 1 103 ? -32.919 -8.022 9.323 1.00 50.22 103 ILE A O 1
#